Protein AF-A0A934HL93-F1 (afdb_monomer)

Nearest PDB structures (foldseek):
  2ey1-assembly1_A  TM=9.188E-01  e=7.471E-12  Staphylococcus aureus
  2f0i-assembly1_A  TM=9.137E-01  e=6.604E-12  Staphylococcus aureus
  2eyl-assembly1_A  TM=9.023E-01  e=7.471E-12  Staphylococcus aureus
  1nuc-assembly1_A  TM=9.131E-01  e=2.267E-11  Staphylococcus aureus
  5kyl-assembly1_A  TM=8.852E-01  e=5.837E-12  Staphylococcus aureus

Secondary structure (DSSP, 8-state):
----------STTSHHHHHHHHTT------GGGSSSSTTEEEEEEEEE-SSSEEEETTS-EEEETTEEPPPTTSTTHHHHHHHHHHHHTTSEEEEEE-SS--B-TTSPEEEEEEETTEEHHHHHHHTTS-EE---TTTTGGGHHHHHHHHHHHHHTT-GGGGS--

pLDDT: mean 86.15, std 19.71, range [39.78, 98.81]

Solvent-accessible surface area (backbone atoms only — not comparable to full-atom values): 9378 Å² total; per-residue (Å²): 142,81,88,83,85,90,84,88,86,84,72,76,74,62,62,63,56,55,61,59,56,61,68,70,66,71,73,78,75,72,81,72,77,63,67,80,45,93,39,41,46,76,44,42,28,67,44,65,79,40,42,46,34,37,26,31,72,85,71,48,41,37,37,44,56,39,43,46,40,49,50,96,90,42,79,53,20,68,58,20,22,50,51,38,38,76,62,39,60,80,34,66,26,45,36,41,41,29,80,89,48,45,54,49,100,84,70,30,33,27,22,46,46,28,33,92,88,39,52,49,64,58,50,35,22,50,54,13,34,28,46,76,41,80,58,82,80,40,37,62,94,46,46,68,61,49,52,49,33,37,48,56,12,47,79,66,36,31,54,63,48,52,61,84,127

Foldseek 3Di:
DDDDDDDDDDDPVVVVVVVVVVVVPPPPPDPPPQVPDPQKDKFAFAAQPWLAWTATPVRAIAGEPFKDFDDPPDFLGVVSRVLSCVQHHRFIKIWRFDPVDQADPVRHGYTWIGGPNRGSLLVCLLQLRIATDHDPPTNPVCNVVSVVSNVNCLVVCGGPNVDDD

Sequence (165 aa):
MVAAKAHTCRVFFSLLVFFLLISLQRHSVGEDSLSASGNVRKGFVRWVVDGDTIVLGNNEHVRYVGMDTPERGEPFYKEARRRNIELVKGKTITLVVCAEQPKDKYGRTLGWVWADAVPVNEVLLKEGLAKTLMIPPCGLKKKKDYARLESEAKSRRIGIWSLRR

Radius of gyration: 26.26 Å; Cα contacts (8 Å, |Δi|>4): 269; chains: 1; bounding box: 34×79×86 Å

Structure (mmCIF, N/CA/C/O backbone):
data_AF-A0A934HL93-F1
#
_entry.id   AF-A0A934HL93-F1
#
loop_
_atom_site.group_PDB
_atom_site.id
_atom_site.type_symbol
_atom_site.label_atom_id
_atom_site.label_alt_id
_atom_site.label_comp_id
_atom_site.label_asym_id
_atom_site.label_entity_id
_atom_site.label_seq_id
_atom_site.pdbx_PDB_ins_code
_atom_site.Cartn_x
_atom_site.Cartn_y
_atom_site.Cartn_z
_atom_site.occupancy
_atom_site.B_iso_or_equiv
_atom_site.auth_seq_id
_atom_site.auth_comp_id
_atom_site.auth_asym_id
_atom_site.auth_atom_id
_atom_site.pdbx_PDB_model_num
ATOM 1 N N . MET A 1 1 ? -9.449 -60.545 69.799 1.00 43.09 1 MET A N 1
ATOM 2 C CA . MET A 1 1 ? -9.871 -60.550 68.380 1.00 43.09 1 MET A CA 1
ATOM 3 C C . MET A 1 1 ? -10.514 -59.207 68.081 1.00 43.09 1 MET A C 1
ATOM 5 O O . MET A 1 1 ? -11.655 -58.997 68.462 1.00 43.09 1 MET A O 1
ATOM 9 N N . VAL A 1 2 ? -9.760 -58.268 67.505 1.00 39.78 2 VAL A N 1
ATOM 10 C CA . VAL A 1 2 ? -10.262 -56.937 67.127 1.00 39.78 2 VAL A CA 1
ATOM 11 C C . VAL A 1 2 ? -10.111 -56.795 65.618 1.00 39.78 2 VAL A C 1
ATOM 13 O O . VAL A 1 2 ? -9.045 -57.058 65.068 1.00 39.78 2 VAL A O 1
ATOM 16 N N . ALA A 1 3 ? -11.217 -56.445 64.971 1.00 45.72 3 ALA A N 1
ATOM 17 C CA . ALA A 1 3 ? -11.342 -56.223 63.542 1.00 45.72 3 ALA A CA 1
ATOM 18 C C . ALA A 1 3 ? -10.632 -54.932 63.101 1.00 45.72 3 ALA A C 1
ATOM 20 O O . ALA A 1 3 ? -10.738 -53.909 63.775 1.00 45.72 3 ALA A O 1
ATOM 21 N N . ALA A 1 4 ? -10.003 -54.956 61.925 1.00 44.97 4 ALA A N 1
ATOM 22 C CA . ALA A 1 4 ? -9.580 -53.759 61.207 1.00 44.97 4 ALA A CA 1
ATOM 23 C C . ALA A 1 4 ? -10.385 -53.641 59.903 1.00 44.97 4 ALA A C 1
ATOM 25 O O . ALA A 1 4 ? -10.270 -54.468 59.001 1.00 44.97 4 ALA A O 1
ATOM 26 N N . LYS A 1 5 ? -11.231 -52.608 59.836 1.00 49.56 5 LYS A N 1
ATOM 27 C CA . LYS A 1 5 ? -11.871 -52.104 58.614 1.00 49.56 5 LYS A CA 1
ATOM 28 C C . LYS A 1 5 ? -10.850 -51.261 57.847 1.00 49.56 5 LYS A C 1
ATOM 30 O O . LYS A 1 5 ? -10.267 -50.352 58.432 1.00 49.56 5 LYS A O 1
ATOM 35 N N . ALA A 1 6 ? -10.682 -51.507 56.550 1.00 49.81 6 ALA A N 1
ATOM 36 C CA . ALA A 1 6 ? -9.925 -50.629 55.663 1.00 49.81 6 ALA A CA 1
ATOM 37 C C . ALA A 1 6 ? -10.875 -49.627 54.981 1.00 49.81 6 ALA A C 1
ATOM 39 O O . ALA A 1 6 ? -11.714 -49.999 54.163 1.00 49.81 6 ALA A O 1
ATOM 40 N N . HIS A 1 7 ? -10.734 -48.349 55.332 1.00 53.59 7 HIS A N 1
ATOM 41 C CA . HIS A 1 7 ? -11.269 -47.208 54.597 1.00 53.59 7 HIS A CA 1
ATOM 42 C C . HIS A 1 7 ? -10.089 -46.444 54.007 1.00 53.59 7 HIS A C 1
ATOM 44 O O . HIS A 1 7 ? -9.321 -45.901 54.788 1.00 53.59 7 HIS A O 1
ATOM 50 N N . THR A 1 8 ? -9.989 -46.336 52.679 1.00 53.66 8 THR A N 1
ATOM 51 C CA . THR A 1 8 ? -9.282 -45.228 52.000 1.00 53.66 8 THR A CA 1
ATOM 52 C C . THR A 1 8 ? -9.512 -45.296 50.489 1.00 53.66 8 THR A C 1
ATOM 54 O O . THR A 1 8 ? -8.684 -45.763 49.719 1.00 53.66 8 THR A O 1
ATOM 57 N N . CYS A 1 9 ? -10.658 -44.795 50.030 1.00 53.38 9 CYS A N 1
ATOM 58 C CA . CYS A 1 9 ? -10.862 -44.459 48.621 1.00 53.38 9 CYS A CA 1
ATOM 59 C C . CYS A 1 9 ? -11.727 -43.201 48.555 1.00 53.38 9 CYS A C 1
ATOM 61 O O . CYS A 1 9 ? -12.952 -43.277 48.516 1.00 53.38 9 CYS A O 1
ATOM 63 N N . ARG A 1 10 ? -11.105 -42.022 48.696 1.00 53.38 10 ARG A N 1
ATOM 64 C CA . ARG A 1 10 ? -11.843 -40.748 48.611 1.00 53.38 10 ARG A CA 1
ATOM 65 C C . ARG A 1 10 ? -11.025 -39.508 48.245 1.00 53.38 10 ARG A C 1
ATOM 67 O O . ARG A 1 10 ? -11.566 -38.413 48.300 1.00 53.38 10 ARG A O 1
ATOM 74 N N . VAL A 1 11 ? -9.757 -39.652 47.847 1.00 50.25 11 VAL A N 1
ATOM 75 C CA . VAL A 1 11 ? -8.876 -38.486 47.612 1.00 50.25 11 VAL A CA 1
ATOM 76 C C . VAL A 1 11 ? -8.558 -38.245 46.126 1.00 50.25 11 VAL A C 1
ATOM 78 O O . VAL A 1 11 ? -8.209 -37.133 45.751 1.00 50.25 11 VAL A O 1
ATOM 81 N N . PHE A 1 12 ? -8.775 -39.218 45.233 1.00 46.16 12 PHE A N 1
ATOM 82 C CA . PHE A 1 12 ? -8.411 -39.068 43.812 1.00 46.16 12 PHE A CA 1
ATOM 83 C C . PHE A 1 12 ? -9.424 -38.301 42.944 1.00 46.16 12 PHE A C 1
ATOM 85 O O . PHE A 1 12 ? -9.058 -37.787 41.892 1.00 46.16 12 PHE A O 1
ATOM 92 N N . PHE A 1 13 ? -10.680 -38.161 43.377 1.00 46.84 13 PHE A N 1
ATOM 93 C CA . PHE A 1 13 ? -11.732 -37.541 42.554 1.00 46.84 13 PHE A CA 1
ATOM 94 C C . PHE A 1 13 ? -11.745 -35.999 42.611 1.00 46.84 13 PHE A C 1
ATOM 96 O O . PHE A 1 13 ? -12.406 -35.350 41.808 1.00 46.84 13 PHE A O 1
ATOM 103 N N . SER A 1 14 ? -10.992 -35.398 43.538 1.00 50.94 14 SER A N 1
ATOM 104 C CA . SER A 1 14 ? -10.972 -33.941 43.751 1.00 50.94 14 SER A CA 1
ATOM 105 C C . SER A 1 14 ? -10.039 -33.196 42.779 1.00 50.94 14 SER A C 1
ATOM 107 O O . SER A 1 14 ? -10.320 -32.069 42.377 1.00 50.94 14 SER A O 1
ATOM 109 N N . LEU A 1 15 ? -8.957 -33.834 42.315 1.00 52.38 15 LEU A N 1
ATOM 110 C CA . LEU A 1 15 ? -7.962 -33.182 41.446 1.00 52.38 15 LEU A CA 1
ATOM 111 C C . LEU A 1 15 ? -8.412 -33.046 39.979 1.00 52.38 15 LEU A C 1
ATOM 113 O O . LEU A 1 15 ? -7.953 -32.144 39.281 1.00 52.38 15 LEU A O 1
ATOM 117 N N . LEU A 1 16 ? -9.342 -33.886 39.5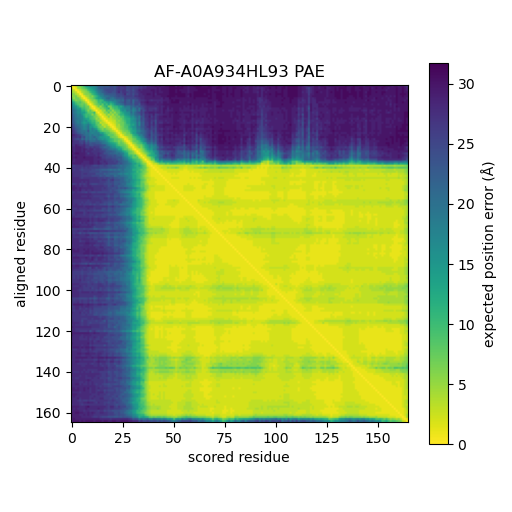13 1.00 54.84 16 LEU A N 1
ATOM 118 C CA . LEU A 1 16 ? -9.806 -33.878 38.118 1.00 54.84 16 LEU A CA 1
ATOM 119 C C . LEU A 1 16 ? -10.845 -32.772 37.836 1.00 54.84 16 LEU A C 1
ATOM 121 O O . LEU A 1 16 ? -10.944 -32.284 36.714 1.00 54.84 16 LEU A O 1
ATOM 125 N N . VAL A 1 17 ? -11.563 -32.310 38.866 1.00 54.53 17 VAL A N 1
ATOM 126 C CA . VAL A 1 17 ? -12.508 -31.177 38.772 1.00 54.53 17 VAL A CA 1
ATOM 127 C C . VAL A 1 17 ? -11.772 -29.831 38.792 1.00 54.53 17 VAL A C 1
ATOM 129 O O . VAL A 1 17 ? -12.206 -28.875 38.151 1.00 54.53 17 VAL A O 1
ATOM 132 N N . PHE A 1 18 ? -10.611 -29.762 39.449 1.00 52.72 18 PHE A N 1
ATOM 133 C CA . PHE A 1 18 ? -9.798 -28.545 39.495 1.00 52.72 18 PHE A CA 1
ATOM 134 C C . PHE A 1 18 ? -9.198 -28.198 38.121 1.00 52.72 18 PHE A C 1
ATOM 136 O O . PHE A 1 18 ? -9.174 -27.035 37.729 1.00 52.72 18 PHE A O 1
ATOM 143 N N . PHE A 1 19 ? -8.811 -29.207 37.332 1.00 54.53 19 PHE A N 1
ATOM 144 C CA . PHE A 1 19 ? -8.312 -29.009 35.964 1.00 54.53 19 PHE A CA 1
ATOM 145 C C . PHE A 1 19 ? -9.407 -28.554 34.979 1.00 54.53 19 PHE A C 1
ATOM 147 O O . PHE A 1 19 ? -9.132 -27.802 34.041 1.00 54.53 19 PHE A O 1
ATOM 154 N N . LEU A 1 20 ? -10.665 -28.949 35.215 1.00 54.41 20 LEU A N 1
ATOM 155 C CA . LEU A 1 20 ? -11.802 -28.540 34.384 1.00 54.41 20 LEU A CA 1
ATOM 156 C C . LEU A 1 20 ? -12.232 -27.084 34.650 1.00 54.41 20 LEU A C 1
ATOM 158 O O . LEU A 1 20 ? -12.657 -26.394 33.726 1.00 54.41 20 LEU A O 1
ATOM 162 N N . LEU A 1 21 ? -12.063 -26.585 35.881 1.00 54.59 21 LEU A N 1
ATOM 163 C CA . LEU A 1 21 ? -12.339 -25.184 36.235 1.00 54.59 21 LEU A CA 1
ATOM 164 C C . LEU A 1 21 ? -11.274 -24.207 35.711 1.00 54.59 21 LEU A C 1
ATOM 166 O O . LEU A 1 21 ? -11.607 -23.076 35.361 1.00 54.59 21 LEU A O 1
ATOM 170 N N . ILE A 1 22 ? -10.020 -24.646 35.559 1.00 55.31 22 ILE A N 1
ATOM 171 C CA . ILE A 1 22 ? -8.954 -23.830 34.942 1.00 55.31 22 ILE A CA 1
ATOM 172 C C . ILE A 1 22 ? -9.234 -23.581 33.444 1.00 55.31 22 ILE A C 1
ATOM 174 O O . ILE A 1 22 ? -8.787 -22.585 32.882 1.00 55.31 22 ILE A O 1
ATOM 178 N N . SER A 1 23 ? -10.058 -24.417 32.803 1.00 55.19 23 SER A N 1
ATOM 179 C CA . SER A 1 23 ? -10.449 -24.253 31.393 1.00 55.19 23 SER A CA 1
ATOM 180 C C . SER A 1 23 ? -11.525 -23.175 31.161 1.00 55.19 23 SER A C 1
ATOM 182 O O . SER A 1 23 ? -11.793 -22.822 30.013 1.00 55.19 23 SER A O 1
ATOM 184 N N . LEU A 1 24 ? -12.132 -22.626 32.224 1.00 55.28 24 LEU A N 1
ATOM 185 C CA . LEU A 1 24 ? -13.137 -21.552 32.137 1.00 55.28 24 LEU A CA 1
ATOM 186 C C . LEU A 1 24 ? -12.556 -20.141 32.272 1.00 55.28 24 LEU A C 1
ATOM 188 O O . LEU A 1 24 ? -13.242 -19.171 31.962 1.00 55.28 24 LEU A O 1
ATOM 192 N N . GLN A 1 25 ? -11.281 -19.996 32.632 1.00 53.25 25 GLN A N 1
ATOM 193 C CA . GLN A 1 25 ? -10.576 -18.722 32.499 1.00 53.25 25 GLN A CA 1
ATOM 194 C C . GLN A 1 25 ? -9.900 -18.654 31.132 1.00 53.25 25 GLN A C 1
ATOM 196 O O . GLN A 1 25 ? -8.678 -18.577 31.004 1.00 53.25 25 GLN A O 1
ATOM 201 N N . ARG A 1 26 ? -10.723 -18.656 30.077 1.00 50.69 26 ARG A N 1
ATOM 202 C CA . ARG A 1 26 ? -10.303 -18.152 28.772 1.00 50.69 26 ARG A CA 1
ATOM 203 C C . ARG A 1 26 ? -10.076 -16.656 28.958 1.00 50.69 26 ARG A C 1
ATOM 205 O O . ARG A 1 26 ? -11.006 -15.861 28.906 1.00 50.69 26 ARG A O 1
ATOM 212 N N . HIS A 1 27 ? -8.834 -16.328 29.295 1.00 49.75 27 HIS A N 1
ATOM 213 C CA . HIS A 1 27 ? -8.323 -14.979 29.432 1.00 49.75 27 HIS A CA 1
ATOM 214 C C . HIS A 1 27 ? -8.802 -14.181 28.217 1.00 49.75 27 HIS A C 1
ATOM 216 O O . HIS A 1 27 ? -8.402 -14.454 27.083 1.00 49.75 27 HIS A O 1
ATOM 222 N N . SER A 1 28 ? -9.715 -13.244 28.456 1.00 51.00 28 SER A N 1
ATOM 223 C CA . SER A 1 28 ? -10.036 -12.166 27.538 1.00 51.00 28 SER A CA 1
ATOM 224 C C . SER A 1 28 ? -8.759 -11.351 27.388 1.00 51.00 28 SER A C 1
ATOM 226 O O . SER A 1 28 ? -8.503 -10.427 28.160 1.00 51.00 28 SER A O 1
ATOM 228 N N . VAL A 1 29 ? -7.892 -11.771 26.465 1.00 52.75 29 VAL A N 1
ATOM 229 C CA . VAL A 1 29 ? -6.751 -10.973 26.031 1.00 52.75 29 VAL A CA 1
ATOM 230 C C . VAL A 1 29 ? -7.354 -9.674 25.522 1.00 52.75 29 VAL A C 1
ATOM 232 O O . VAL A 1 29 ? -8.068 -9.670 24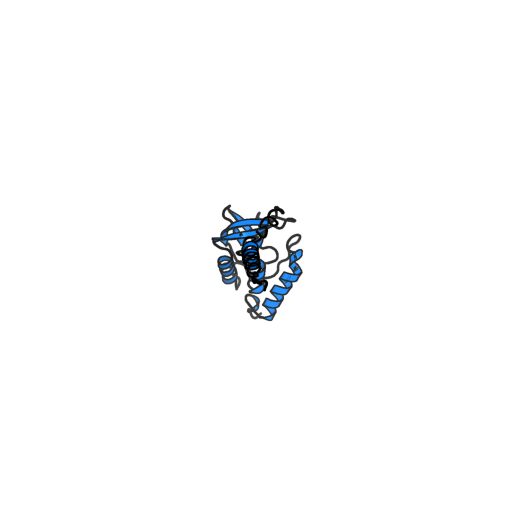.523 1.00 52.75 29 VAL A O 1
ATOM 235 N N . GLY A 1 30 ? -7.159 -8.617 26.308 1.00 46.06 30 GLY A N 1
ATOM 236 C CA . GLY A 1 30 ? -7.811 -7.335 26.124 1.00 46.06 30 GLY A CA 1
ATOM 237 C C . GLY A 1 30 ? -7.592 -6.796 24.718 1.00 46.06 30 GLY A C 1
ATOM 238 O O . GLY A 1 30 ? -6.464 -6.510 24.319 1.00 46.06 30 GLY A O 1
ATOM 239 N N . GLU A 1 31 ? -8.696 -6.602 24.003 1.00 50.47 31 GLU A N 1
ATOM 240 C CA . GLU A 1 31 ? -8.756 -5.816 22.768 1.00 50.47 31 GLU A CA 1
ATOM 241 C C . GLU A 1 31 ? -8.626 -4.297 23.035 1.00 50.47 31 GLU A C 1
ATOM 243 O O . GLU A 1 31 ? -8.607 -3.500 22.100 1.00 50.47 31 GLU A O 1
ATOM 248 N N . ASP A 1 32 ? -8.471 -3.880 24.297 1.00 50.06 32 ASP A N 1
ATOM 249 C CA . ASP A 1 32 ? -8.617 -2.481 24.720 1.00 50.06 32 ASP A CA 1
ATOM 250 C C . ASP A 1 32 ? -7.337 -1.629 24.702 1.00 50.06 32 ASP A C 1
ATOM 252 O O . ASP A 1 32 ? -7.394 -0.429 24.965 1.00 50.06 32 ASP A O 1
ATOM 256 N N . SER A 1 33 ? -6.170 -2.170 24.340 1.00 47.78 33 SER A N 1
ATOM 257 C CA . SER A 1 33 ? -4.928 -1.370 24.314 1.00 47.78 33 SER A CA 1
ATOM 258 C C . SER A 1 33 ? -4.614 -0.702 22.966 1.00 47.78 33 SER A C 1
ATOM 260 O O . SER A 1 33 ? -3.738 0.160 22.902 1.00 47.78 33 SER A O 1
ATOM 262 N N . LEU A 1 34 ? -5.348 -1.015 21.890 1.00 50.72 34 LEU A N 1
ATOM 263 C CA . LEU A 1 34 ? -5.142 -0.402 20.564 1.00 50.72 34 LEU A CA 1
ATOM 264 C C . LEU A 1 34 ? -5.958 0.882 20.337 1.00 50.72 34 LEU A C 1
ATOM 266 O O . LEU A 1 34 ? -5.673 1.620 19.396 1.00 50.72 34 LEU A O 1
ATOM 270 N N . SER A 1 35 ? -6.941 1.173 21.194 1.00 44.31 35 SER A N 1
ATOM 271 C CA . SER A 1 35 ? -7.844 2.324 21.034 1.00 44.31 35 SER A CA 1
ATOM 272 C C . SER A 1 35 ? -7.361 3.610 21.727 1.00 44.31 35 SER A C 1
ATOM 274 O O . SER A 1 35 ? -7.984 4.657 21.562 1.00 44.31 35 SER A O 1
ATOM 276 N N . ALA A 1 36 ? -6.265 3.570 22.493 1.00 44.03 36 ALA A N 1
ATOM 277 C CA . ALA A 1 36 ? -5.829 4.702 23.323 1.00 44.03 36 ALA A CA 1
ATOM 278 C C . ALA A 1 36 ? -4.933 5.732 22.599 1.00 44.03 36 ALA A C 1
ATOM 280 O O . ALA A 1 36 ? -4.587 6.764 23.170 1.00 44.03 36 ALA A O 1
ATOM 281 N N . SER A 1 37 ? -4.568 5.499 21.335 1.00 56.84 37 SER A N 1
ATOM 282 C CA . SER A 1 37 ? -3.893 6.492 20.496 1.00 56.84 37 SER A CA 1
ATOM 283 C C . SER A 1 37 ? -4.837 6.859 19.359 1.00 56.84 37 SER A C 1
ATOM 285 O O . SER A 1 37 ? -5.073 6.027 18.489 1.00 56.84 37 SER A O 1
ATOM 287 N N . GLY A 1 38 ? -5.364 8.090 19.325 1.00 65.31 38 GLY A N 1
ATOM 288 C CA . GLY A 1 38 ? -6.300 8.573 18.287 1.00 65.31 38 GLY A CA 1
ATOM 289 C C . GLY A 1 38 ? -5.787 8.489 16.836 1.00 65.31 38 GLY A C 1
ATOM 290 O O . GLY A 1 38 ? -6.489 8.856 15.897 1.00 65.31 38 GLY A O 1
ATOM 291 N N . ASN A 1 39 ? -4.570 7.981 16.653 1.00 88.75 39 ASN A N 1
ATOM 292 C CA . ASN A 1 39 ? -3.951 7.659 15.381 1.00 88.75 39 ASN A CA 1
ATOM 293 C C . ASN A 1 39 ? -4.363 6.282 14.845 1.00 88.75 39 ASN A C 1
ATOM 295 O O . ASN A 1 39 ? -4.151 6.023 13.668 1.00 88.75 39 ASN A O 1
ATOM 299 N N . VAL A 1 40 ? -4.936 5.387 15.654 1.00 95.56 40 VAL A N 1
ATOM 300 C CA . VAL A 1 40 ? -5.397 4.068 15.198 1.00 95.56 40 VAL A CA 1
ATOM 301 C C . VAL A 1 40 ? -6.916 4.062 15.126 1.00 95.56 40 VAL A C 1
ATOM 303 O O . VAL A 1 40 ? -7.592 4.326 16.116 1.00 95.56 40 VAL A O 1
ATOM 306 N N . ARG A 1 41 ? -7.475 3.750 13.955 1.00 95.62 41 ARG A N 1
ATOM 307 C CA . ARG A 1 41 ? -8.928 3.629 13.787 1.00 95.62 41 ARG A CA 1
ATOM 308 C C . ARG A 1 41 ? -9.314 2.564 12.777 1.00 95.62 41 ARG A C 1
ATOM 310 O O . ARG A 1 41 ? -8.536 2.227 11.891 1.00 95.62 41 ARG A O 1
ATOM 317 N N . LYS A 1 42 ? -10.541 2.058 12.887 1.00 97.25 42 LYS A N 1
ATOM 318 C CA . LYS A 1 42 ? -11.123 1.138 11.904 1.00 97.25 42 LYS A CA 1
ATOM 319 C C . LYS A 1 42 ? -11.829 1.906 10.783 1.00 97.25 42 LYS A C 1
ATOM 321 O O . LYS A 1 42 ? -12.378 2.980 11.020 1.00 97.25 42 LYS A O 1
ATOM 326 N N . GLY A 1 43 ? -11.838 1.351 9.573 1.00 97.44 43 GLY A N 1
ATOM 327 C CA . GLY A 1 43 ? -12.535 1.937 8.427 1.00 97.44 43 GLY A CA 1
ATOM 328 C C . GLY A 1 43 ? -12.955 0.891 7.400 1.00 97.44 43 GLY A C 1
ATOM 329 O O . GLY A 1 43 ? -12.164 0.031 7.030 1.00 97.44 43 GLY A O 1
ATOM 330 N N . PHE A 1 44 ? -14.199 0.959 6.924 1.00 98.50 44 PHE A N 1
ATOM 331 C CA . PHE A 1 44 ? -14.682 0.086 5.851 1.00 98.50 44 PHE A CA 1
ATOM 332 C C . PHE A 1 44 ? -14.180 0.574 4.492 1.00 98.50 44 PHE A C 1
ATOM 334 O O . PHE A 1 44 ? -14.378 1.744 4.156 1.00 98.50 44 PHE A O 1
ATOM 341 N N . VAL A 1 45 ? -13.577 -0.302 3.687 1.00 98.69 45 VAL A N 1
ATOM 342 C CA . VAL A 1 45 ? -13.051 0.079 2.371 1.00 98.69 45 VAL A CA 1
ATOM 343 C C . VAL A 1 45 ? -14.120 -0.042 1.292 1.00 98.69 45 VAL A C 1
ATOM 345 O O . VAL A 1 45 ? -14.423 -1.126 0.781 1.00 98.69 45 VAL A O 1
ATOM 348 N N . ARG A 1 46 ? -14.645 1.118 0.888 1.00 98.50 46 ARG A N 1
ATOM 349 C CA . ARG A 1 46 ? -15.659 1.247 -0.160 1.00 98.50 46 ARG A CA 1
ATOM 350 C C . ARG A 1 46 ? -15.065 1.134 -1.552 1.00 98.50 46 ARG A C 1
ATOM 352 O O . ARG A 1 46 ? -15.718 0.579 -2.431 1.00 98.50 46 ARG A O 1
ATOM 359 N N . TRP A 1 47 ? -13.867 1.655 -1.799 1.00 98.62 47 TRP A N 1
ATOM 360 C CA . TRP A 1 47 ? -13.258 1.669 -3.132 1.00 98.62 47 TRP A CA 1
ATOM 361 C C . TRP A 1 47 ? -11.732 1.614 -3.070 1.00 98.62 47 TRP A C 1
ATOM 363 O O . TRP A 1 47 ? -11.130 2.048 -2.0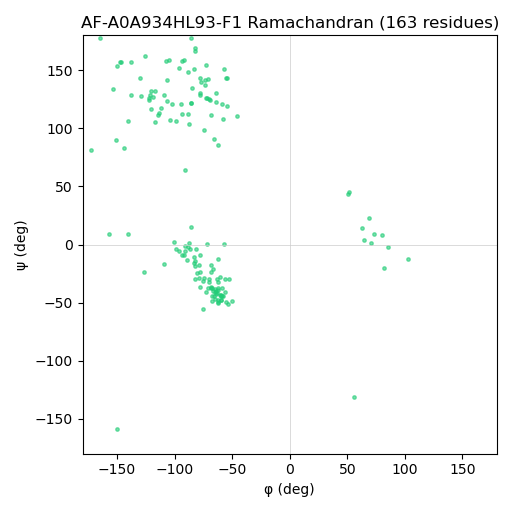96 1.00 98.62 47 TRP A O 1
ATOM 373 N N . VAL A 1 48 ? -11.117 1.090 -4.130 1.00 98.69 48 VAL A N 1
ATOM 374 C CA . VAL A 1 48 ? -9.661 1.057 -4.311 1.00 98.69 48 VAL A CA 1
ATOM 375 C C . VAL A 1 48 ? -9.339 1.820 -5.589 1.00 98.69 48 VAL A C 1
ATOM 377 O O . VAL A 1 48 ? -9.797 1.443 -6.676 1.00 98.69 48 VAL A O 1
ATOM 380 N N . VAL A 1 49 ? -8.610 2.925 -5.443 1.00 98.25 49 VAL A N 1
ATOM 381 C CA . VAL A 1 49 ? -8.266 3.825 -6.550 1.00 98.25 49 VAL A CA 1
ATOM 382 C C . VAL A 1 49 ? -7.172 3.175 -7.392 1.00 98.25 49 VAL A C 1
ATOM 384 O O . VAL A 1 49 ? -7.394 2.904 -8.573 1.00 98.25 49 VAL A O 1
ATOM 387 N N . ASP A 1 50 ? -6.063 2.812 -6.756 1.00 98.31 50 ASP A N 1
ATOM 388 C CA . ASP A 1 50 ? -4.860 2.224 -7.351 1.00 98.31 50 ASP A CA 1
ATOM 389 C C . ASP A 1 50 ? -4.150 1.300 -6.331 1.00 98.31 50 ASP A C 1
ATOM 391 O O . ASP A 1 50 ? -4.779 0.770 -5.406 1.00 98.31 50 ASP A O 1
ATOM 395 N N . GLY A 1 51 ? -2.859 1.027 -6.532 1.00 98.25 51 GLY A N 1
ATOM 396 C CA . GLY A 1 51 ? -2.089 0.121 -5.685 1.00 98.25 51 GLY A CA 1
ATOM 397 C C . GLY A 1 51 ? -1.830 0.637 -4.266 1.00 98.25 51 GLY A C 1
ATOM 398 O O . GLY A 1 51 ? -1.545 -0.173 -3.388 1.00 98.25 51 GLY A O 1
ATOM 399 N N . ASP A 1 52 ? -1.970 1.937 -4.006 1.00 98.44 52 ASP A N 1
ATOM 400 C CA . ASP A 1 52 ? -1.595 2.543 -2.724 1.00 98.44 52 ASP A CA 1
ATOM 401 C C . ASP A 1 52 ? -2.561 3.623 -2.210 1.00 98.44 52 ASP A C 1
ATOM 403 O O . ASP A 1 52 ? -2.281 4.288 -1.203 1.00 98.44 52 ASP A O 1
ATOM 407 N N . THR A 1 53 ? -3.709 3.768 -2.874 1.00 98.69 53 THR A N 1
ATOM 408 C CA . THR A 1 53 ? -4.776 4.694 -2.509 1.00 98.69 53 THR A CA 1
ATOM 409 C C . THR A 1 53 ? -6.134 3.988 -2.437 1.00 98.69 53 THR A C 1
ATOM 411 O O . THR A 1 53 ? -6.593 3.335 -3.381 1.00 98.69 53 THR A O 1
ATOM 414 N N . ILE A 1 54 ? -6.831 4.168 -1.313 1.00 98.81 54 ILE A N 1
ATOM 415 C CA . ILE A 1 54 ? -8.179 3.627 -1.065 1.00 98.81 54 ILE A CA 1
ATOM 416 C C . ILE A 1 54 ? -9.157 4.727 -0.657 1.00 98.81 54 ILE A C 1
ATOM 418 O O . ILE A 1 54 ? -8.753 5.809 -0.233 1.00 98.81 54 ILE A O 1
ATOM 422 N N . VAL A 1 55 ? -10.452 4.428 -0.758 1.00 98.75 55 VAL A N 1
ATOM 423 C CA . VAL A 1 55 ? -11.538 5.281 -0.270 1.00 98.75 55 VAL A CA 1
ATOM 424 C C . VAL A 1 55 ? -12.382 4.504 0.728 1.00 98.75 55 VAL A C 1
ATOM 426 O O . VAL A 1 55 ? -12.879 3.410 0.432 1.00 98.75 55 VAL A O 1
ATOM 429 N N . LEU A 1 56 ? -12.557 5.084 1.907 1.00 98.62 56 LEU A N 1
ATOM 430 C CA . LEU A 1 56 ? -13.360 4.517 2.977 1.00 98.62 56 LEU A CA 1
ATOM 431 C C . LEU A 1 56 ? -14.861 4.810 2.779 1.00 98.62 56 LEU A C 1
ATOM 433 O O . LEU A 1 56 ? -15.265 5.600 1.921 1.00 98.62 56 LEU A O 1
ATOM 437 N N . GLY A 1 57 ? -15.711 4.154 3.573 1.00 98.12 57 GLY A N 1
ATOM 438 C CA . GLY A 1 57 ? -17.172 4.309 3.533 1.00 98.12 57 GLY A CA 1
ATOM 439 C C . GLY A 1 57 ? -17.661 5.748 3.727 1.00 98.12 57 GLY A C 1
ATOM 440 O O . GLY A 1 57 ? -18.661 6.135 3.136 1.00 98.12 57 GLY A O 1
ATOM 441 N N . ASN A 1 58 ? -16.911 6.562 4.471 1.00 96.88 58 ASN A N 1
ATOM 442 C CA . ASN A 1 58 ? -17.167 7.986 4.719 1.00 96.88 58 ASN A CA 1
ATOM 443 C C . ASN A 1 58 ? -16.590 8.923 3.632 1.00 96.88 58 ASN A C 1
ATOM 445 O O . ASN A 1 58 ? -16.458 10.118 3.873 1.00 96.88 58 ASN A O 1
ATOM 449 N N . ASN A 1 59 ? -16.208 8.397 2.461 1.00 97.88 59 ASN A N 1
ATOM 450 C CA . ASN A 1 59 ? -15.522 9.124 1.381 1.00 97.88 59 ASN A CA 1
ATOM 451 C C . ASN A 1 59 ? -14.134 9.676 1.736 1.00 97.88 59 ASN A C 1
ATOM 453 O O . ASN A 1 59 ? -13.569 10.466 0.983 1.00 97.88 59 ASN A O 1
ATOM 457 N N . GLU A 1 60 ? -13.536 9.232 2.837 1.00 98.06 60 GLU A N 1
ATOM 458 C CA . GLU A 1 60 ? -12.158 9.568 3.158 1.00 98.06 60 GLU A CA 1
ATOM 459 C C . GLU A 1 60 ? -11.192 8.829 2.228 1.00 98.06 60 GLU A C 1
ATOM 461 O O . GLU A 1 60 ? -11.216 7.601 2.137 1.00 98.06 60 GLU A O 1
ATOM 466 N N . HIS A 1 61 ? -10.309 9.575 1.566 1.00 98.62 61 HIS A N 1
ATOM 467 C CA . HIS A 1 61 ? -9.199 9.007 0.808 1.00 98.62 61 HIS A CA 1
ATOM 468 C C . HIS A 1 61 ? -8.014 8.737 1.732 1.00 98.62 61 HIS A C 1
ATOM 470 O O . HIS A 1 61 ? -7.630 9.611 2.511 1.00 98.62 61 HIS A O 1
ATOM 476 N N . VAL A 1 62 ? -7.396 7.568 1.596 1.00 98.56 62 VAL A N 1
ATOM 477 C CA . VAL A 1 62 ? -6.203 7.165 2.348 1.00 98.56 62 VAL A CA 1
ATOM 478 C C . VAL A 1 62 ? -5.082 6.846 1.364 1.00 98.56 62 VAL A C 1
ATOM 480 O O . VAL A 1 62 ? -5.295 6.052 0.450 1.00 98.56 62 VAL A O 1
ATOM 483 N N . ARG A 1 63 ? -3.902 7.443 1.564 1.00 98.50 63 ARG A N 1
ATOM 484 C CA . ARG A 1 63 ? -2.663 7.198 0.813 1.00 98.50 63 ARG A CA 1
ATOM 485 C C . ARG A 1 63 ? -1.663 6.465 1.705 1.00 98.50 63 ARG A C 1
ATOM 487 O O . ARG A 1 63 ? -1.389 6.885 2.834 1.00 98.50 63 ARG A O 1
ATOM 494 N N . TYR A 1 64 ? -1.128 5.362 1.196 1.00 98.38 64 TYR A N 1
ATOM 495 C CA . TYR A 1 64 ? -0.250 4.485 1.962 1.00 98.38 64 TYR A CA 1
ATOM 496 C C . TYR A 1 64 ? 1.129 5.120 2.163 1.00 98.38 64 TYR A C 1
ATOM 498 O O . TYR A 1 64 ? 1.805 5.508 1.216 1.00 98.38 64 TYR A O 1
ATOM 506 N N . VAL A 1 65 ? 1.574 5.206 3.412 1.00 98.00 65 VAL A N 1
ATOM 507 C CA . VAL A 1 65 ? 2.855 5.830 3.762 1.00 98.00 65 VAL A CA 1
ATOM 508 C C . VAL A 1 65 ? 4.036 4.901 3.479 1.00 98.00 65 VAL A C 1
ATOM 510 O O . VAL A 1 65 ? 3.981 3.693 3.729 1.00 98.00 65 VAL A O 1
ATOM 513 N N . GLY A 1 66 ? 5.143 5.498 3.027 1.00 97.12 66 GLY A N 1
ATOM 514 C CA . GLY A 1 66 ? 6.448 4.848 2.891 1.00 97.12 66 GLY A CA 1
ATOM 515 C C . GLY A 1 66 ? 6.649 4.099 1.573 1.00 97.12 66 GLY A C 1
ATOM 516 O O . GLY A 1 66 ? 7.722 3.538 1.351 1.00 97.12 66 GLY A O 1
ATOM 517 N N . MET A 1 67 ? 5.642 4.068 0.703 1.00 98.00 67 MET A N 1
ATOM 518 C CA . MET A 1 67 ? 5.681 3.308 -0.539 1.00 98.00 67 MET A CA 1
ATOM 519 C C . MET A 1 67 ? 4.885 3.976 -1.658 1.00 98.00 67 MET A C 1
ATOM 521 O O . MET A 1 67 ? 3.952 4.747 -1.416 1.00 98.00 67 MET A O 1
ATOM 525 N N . ASP A 1 68 ? 5.256 3.631 -2.880 1.00 98.38 68 ASP A N 1
ATOM 526 C CA . ASP A 1 68 ? 4.656 4.137 -4.106 1.00 98.38 68 ASP A CA 1
ATOM 527 C C . ASP A 1 68 ? 4.494 2.991 -5.098 1.00 98.38 68 ASP A C 1
ATOM 529 O O . ASP A 1 68 ? 5.423 2.204 -5.317 1.00 98.38 68 ASP A O 1
ATOM 533 N N . THR A 1 69 ? 3.292 2.851 -5.636 1.00 98.44 69 THR A N 1
ATOM 534 C CA . THR A 1 69 ? 2.978 1.853 -6.662 1.00 98.44 69 THR A CA 1
ATOM 535 C C . THR A 1 69 ? 3.133 2.460 -8.054 1.00 98.44 69 THR A C 1
ATOM 537 O O . THR A 1 69 ? 3.120 3.680 -8.179 1.00 98.44 69 THR A O 1
ATOM 540 N N . PRO A 1 70 ? 3.334 1.645 -9.108 1.00 98.06 70 PRO A N 1
ATOM 541 C CA . PRO A 1 70 ? 3.400 2.163 -10.468 1.00 98.06 70 PRO A CA 1
ATOM 542 C C . PRO A 1 70 ? 2.150 2.971 -10.798 1.00 98.06 70 PRO A C 1
ATOM 544 O O . PRO A 1 70 ? 1.054 2.584 -10.393 1.00 98.06 70 PRO A O 1
ATOM 547 N N . GLU A 1 71 ? 2.314 4.048 -11.552 1.00 96.50 71 GLU A N 1
ATOM 548 C CA . GLU A 1 71 ? 1.222 4.937 -11.941 1.00 96.50 71 GLU A CA 1
ATOM 549 C C . GLU A 1 71 ? 0.452 4.404 -13.155 1.00 96.50 71 GLU A C 1
ATOM 551 O O . GLU A 1 71 ? 0.871 3.478 -13.858 1.00 96.50 71 GLU A O 1
ATOM 556 N N . ARG A 1 72 ? -0.722 4.978 -13.436 1.00 94.94 72 ARG A N 1
ATOM 557 C CA . ARG A 1 72 ? -1.547 4.527 -14.566 1.00 94.94 72 ARG A CA 1
ATOM 558 C C . ARG A 1 72 ? -0.781 4.641 -15.889 1.00 94.94 72 ARG A C 1
ATOM 560 O O . ARG A 1 72 ? -0.452 5.735 -16.330 1.00 94.94 72 ARG A O 1
ATOM 567 N N . GLY A 1 73 ? -0.624 3.506 -16.568 1.00 95.06 73 GLY A N 1
ATOM 568 C CA . GLY A 1 73 ? 0.119 3.397 -17.829 1.00 95.06 73 GLY A CA 1
ATOM 569 C C . GLY A 1 73 ? 1.513 2.795 -17.655 1.00 95.06 73 GLY A C 1
ATOM 570 O O . GLY A 1 73 ? 2.107 2.362 -18.638 1.00 95.06 73 GLY A O 1
ATOM 571 N N . GLU A 1 74 ? 2.000 2.684 -16.420 1.00 96.69 74 GLU A N 1
ATOM 572 C CA . GLU A 1 74 ? 3.249 2.001 -16.113 1.00 96.69 74 GLU A CA 1
ATOM 573 C C . GLU A 1 74 ? 3.050 0.477 -15.995 1.00 96.69 74 GLU A C 1
ATOM 575 O O . GLU A 1 74 ? 1.971 0.002 -15.605 1.00 96.69 74 GLU A O 1
ATOM 580 N N . PRO A 1 75 ? 4.086 -0.327 -16.304 1.00 97.44 75 PRO A N 1
ATOM 581 C CA . PRO A 1 75 ? 4.072 -1.758 -16.023 1.00 97.44 75 PRO A CA 1
ATOM 582 C C . PRO A 1 75 ? 3.769 -2.045 -14.546 1.00 97.44 75 PRO A C 1
ATOM 584 O O . PRO A 1 75 ? 4.253 -1.341 -13.663 1.00 97.44 75 PRO A O 1
ATOM 587 N N . PHE A 1 76 ? 3.019 -3.115 -14.276 1.00 98.19 76 PHE A N 1
ATOM 588 C CA . PHE A 1 76 ? 2.582 -3.539 -12.936 1.00 98.19 76 PHE A CA 1
ATOM 589 C C . PHE A 1 76 ? 1.517 -2.664 -12.245 1.00 98.19 76 PHE A C 1
ATOM 591 O O . PHE A 1 76 ? 1.079 -3.017 -11.149 1.00 98.19 76 PHE A O 1
ATOM 598 N N . TYR A 1 77 ? 1.020 -1.589 -12.876 1.00 98.38 77 TYR A N 1
ATOM 599 C CA . TYR A 1 77 ? -0.090 -0.784 -12.330 1.00 98.38 77 TYR A CA 1
ATOM 600 C C . TYR A 1 77 ? -1.335 -1.632 -12.019 1.00 98.38 77 TYR A C 1
ATOM 602 O O . TYR A 1 77 ? -1.915 -1.560 -10.931 1.00 98.38 77 TYR A O 1
ATOM 610 N N . LYS A 1 78 ? -1.767 -2.461 -12.981 1.00 98.50 78 LYS A N 1
ATOM 611 C CA . LYS A 1 78 ? -2.997 -3.260 -12.849 1.00 98.50 78 LYS A CA 1
ATOM 612 C C . LYS A 1 78 ? -2.841 -4.338 -11.783 1.00 98.50 78 LYS A C 1
ATOM 614 O O . LYS A 1 78 ? -3.786 -4.615 -11.050 1.00 98.50 78 LYS A O 1
ATOM 619 N N . GLU A 1 79 ? -1.659 -4.926 -11.694 1.00 98.69 79 GLU A N 1
ATOM 620 C CA . GLU A 1 79 ? -1.272 -5.963 -10.752 1.00 98.69 79 GLU A CA 1
ATOM 621 C C . GLU A 1 79 ? -1.242 -5.414 -9.326 1.00 98.69 79 GLU A C 1
ATOM 623 O O . GLU A 1 79 ? -1.879 -5.999 -8.451 1.00 98.69 79 GLU A O 1
ATOM 628 N N . ALA A 1 80 ? -0.603 -4.259 -9.110 1.00 98.75 80 ALA A N 1
ATOM 629 C CA . ALA A 1 80 ? -0.585 -3.579 -7.818 1.00 98.75 80 ALA A CA 1
ATOM 630 C C . ALA A 1 80 ? -2.005 -3.223 -7.358 1.00 98.75 80 ALA A C 1
ATOM 632 O O . ALA A 1 80 ? -2.409 -3.552 -6.240 1.00 98.75 80 ALA A O 1
ATOM 633 N N . ARG A 1 81 ? -2.814 -2.638 -8.253 1.00 98.69 81 ARG A N 1
ATOM 634 C CA . ARG A 1 81 ? -4.214 -2.302 -7.963 1.00 98.69 81 ARG A CA 1
ATOM 635 C C . ARG A 1 81 ? -5.063 -3.536 -7.661 1.00 98.69 81 ARG A C 1
ATOM 637 O O . ARG A 1 81 ? -5.817 -3.533 -6.689 1.00 98.69 81 ARG A O 1
ATOM 644 N N . ARG A 1 82 ? -4.970 -4.588 -8.482 1.00 98.81 82 ARG A N 1
ATOM 645 C CA . ARG A 1 82 ? -5.704 -5.847 -8.274 1.00 98.81 82 ARG A CA 1
ATOM 646 C C . ARG A 1 82 ? -5.333 -6.463 -6.932 1.00 98.81 82 ARG A C 1
ATOM 648 O O . ARG A 1 82 ? -6.222 -6.864 -6.186 1.00 98.81 82 ARG A O 1
ATOM 655 N N . ARG A 1 83 ? -4.043 -6.482 -6.601 1.00 98.81 83 ARG A N 1
ATOM 656 C CA . ARG A 1 83 ? -3.581 -7.029 -5.333 1.00 98.81 83 ARG A CA 1
ATOM 657 C C . ARG A 1 83 ? -4.101 -6.233 -4.142 1.00 98.81 83 ARG A C 1
ATOM 659 O O . ARG A 1 83 ? -4.573 -6.826 -3.178 1.00 98.81 83 ARG A O 1
ATOM 666 N N . ASN A 1 84 ? -4.083 -4.904 -4.224 1.00 98.81 84 ASN A N 1
ATOM 667 C CA . ASN A 1 84 ? -4.660 -4.063 -3.182 1.00 98.81 84 ASN A CA 1
ATOM 668 C C . ASN A 1 84 ? -6.164 -4.358 -3.016 1.00 98.81 84 ASN A C 1
ATOM 670 O O . ASN A 1 84 ? -6.616 -4.574 -1.897 1.00 98.81 84 ASN A O 1
ATOM 674 N N . ILE A 1 85 ? -6.924 -4.497 -4.115 1.00 98.81 85 ILE A N 1
ATOM 675 C CA . ILE A 1 85 ? -8.342 -4.913 -4.082 1.00 98.81 85 ILE A CA 1
ATOM 676 C C . ILE A 1 85 ? -8.531 -6.220 -3.309 1.00 98.81 85 ILE A C 1
ATOM 678 O O . ILE A 1 85 ? -9.353 -6.254 -2.398 1.00 98.81 85 ILE A O 1
ATOM 682 N N . GLU A 1 86 ? -7.773 -7.266 -3.632 1.00 98.75 86 GLU A N 1
ATOM 683 C CA . GLU A 1 86 ? -7.861 -8.563 -2.942 1.00 98.75 86 GLU A CA 1
ATOM 684 C C . GLU A 1 86 ? -7.590 -8.448 -1.438 1.00 98.75 86 GLU A C 1
ATOM 686 O O . GLU A 1 86 ? -8.221 -9.130 -0.627 1.00 98.75 86 GLU A O 1
ATOM 691 N N . LEU A 1 87 ? -6.650 -7.581 -1.060 1.00 98.62 87 LEU A N 1
ATOM 692 C CA . LEU A 1 87 ? -6.257 -7.407 0.330 1.00 98.62 87 LEU A CA 1
ATOM 693 C C . LEU A 1 87 ? -7.324 -6.669 1.143 1.00 98.62 87 LEU A C 1
ATOM 695 O O . LEU A 1 87 ? -7.570 -7.072 2.280 1.00 98.62 87 LEU A O 1
ATOM 699 N N . VAL A 1 88 ? -7.959 -5.628 0.586 1.00 98.75 88 VAL A N 1
ATOM 700 C CA . VAL A 1 88 ? -8.708 -4.647 1.398 1.00 98.75 88 VAL A CA 1
ATOM 701 C C . VAL A 1 88 ? -10.160 -4.404 0.988 1.00 98.75 88 VAL A C 1
ATOM 703 O O . VAL A 1 88 ? -10.945 -3.939 1.814 1.00 98.75 88 VAL A O 1
ATOM 706 N N . LYS A 1 89 ? -10.553 -4.655 -0.267 1.00 98.50 89 LYS A N 1
ATOM 707 C CA . LYS A 1 89 ? -11.874 -4.249 -0.775 1.00 98.50 89 LYS A CA 1
ATOM 708 C C . LYS A 1 89 ? -12.993 -4.979 -0.028 1.00 98.50 89 LYS A C 1
ATOM 710 O O . LYS A 1 89 ? -12.986 -6.200 0.064 1.00 98.50 89 LYS A O 1
ATOM 715 N N . GLY A 1 90 ? -13.989 -4.223 0.443 1.00 98.19 90 GLY A N 1
ATOM 716 C CA . GLY A 1 90 ? -15.140 -4.788 1.152 1.00 98.19 90 GLY A CA 1
ATOM 717 C C . GLY A 1 90 ? -14.828 -5.258 2.575 1.00 98.19 90 GLY A C 1
ATOM 718 O O . GLY A 1 90 ? -15.676 -5.888 3.197 1.00 98.19 90 GLY A O 1
ATOM 719 N N . LYS A 1 91 ? -13.636 -4.946 3.097 1.00 98.38 91 LYS A N 1
ATOM 720 C CA . LYS A 1 91 ? -13.227 -5.272 4.464 1.00 98.38 91 LYS A CA 1
ATOM 721 C C . LYS A 1 91 ? -13.200 -4.032 5.347 1.00 98.38 91 LYS A C 1
ATOM 723 O O . LYS A 1 91 ? -13.050 -2.905 4.867 1.00 98.38 91 LYS A O 1
ATOM 728 N N . THR A 1 92 ? -13.288 -4.258 6.652 1.00 98.44 92 THR A N 1
ATOM 729 C CA . THR A 1 92 ? -12.947 -3.253 7.661 1.00 98.44 92 THR A CA 1
ATOM 730 C C . THR A 1 92 ? -11.462 -3.362 7.967 1.00 98.44 92 THR A C 1
ATOM 732 O O . THR A 1 92 ? -11.016 -4.360 8.527 1.00 98.44 92 THR A O 1
ATOM 735 N N . ILE A 1 93 ? -10.699 -2.340 7.591 1.00 98.44 93 ILE A N 1
ATOM 736 C CA . ILE A 1 93 ? -9.264 -2.267 7.859 1.00 98.44 93 ILE A CA 1
ATOM 737 C C . ILE A 1 93 ? -8.994 -1.555 9.179 1.00 98.44 93 ILE A C 1
ATOM 739 O O . ILE A 1 93 ? -9.817 -0.769 9.652 1.00 98.44 93 ILE A O 1
ATOM 743 N N . THR A 1 94 ? -7.818 -1.801 9.745 1.00 98.50 94 THR A N 1
ATOM 744 C CA . THR A 1 94 ? -7.211 -0.941 10.760 1.00 98.50 94 THR A CA 1
ATOM 745 C C . THR A 1 94 ? -6.272 0.028 10.052 1.00 98.50 94 THR A C 1
ATOM 747 O O . THR A 1 94 ? -5.343 -0.382 9.355 1.00 98.50 94 THR A O 1
ATOM 750 N N . LEU A 1 95 ? -6.530 1.319 10.220 1.00 98.19 95 LEU A N 1
ATOM 751 C CA . LEU A 1 95 ? -5.722 2.419 9.723 1.00 98.19 95 LEU A CA 1
ATOM 752 C C . LEU A 1 95 ? -4.902 2.989 10.876 1.00 98.19 95 LEU A C 1
ATOM 754 O O . LEU A 1 95 ? -5.473 3.477 11.851 1.00 98.19 95 LEU A O 1
ATOM 758 N N . VAL A 1 96 ? -3.579 2.978 10.734 1.00 97.31 96 VAL A N 1
ATOM 759 C CA . VAL A 1 96 ? -2.682 3.751 11.599 1.00 97.31 96 VAL A CA 1
ATOM 760 C C . VAL A 1 96 ? -2.313 5.022 10.847 1.00 97.31 96 VAL A C 1
ATOM 762 O O . VAL A 1 96 ? -1.573 4.986 9.868 1.00 97.31 96 VAL A O 1
ATOM 765 N N . VAL A 1 97 ? -2.881 6.140 11.269 1.00 97.19 97 VAL A N 1
ATOM 766 C CA . VAL A 1 97 ? -2.656 7.477 10.725 1.00 97.19 97 VAL A CA 1
ATOM 767 C C . VAL A 1 97 ? -1.280 7.982 11.155 1.00 97.19 97 VAL A C 1
ATOM 769 O O . VAL A 1 97 ? -0.843 7.761 12.286 1.00 97.19 97 VAL A O 1
ATOM 772 N N . CYS A 1 98 ? -0.586 8.675 10.256 1.00 95.44 98 CYS A N 1
ATOM 773 C CA . CYS A 1 98 ? 0.630 9.397 10.607 1.00 95.44 98 CYS A CA 1
ATOM 774 C C . CYS A 1 98 ? 0.288 10.585 11.518 1.00 95.44 98 CYS A C 1
ATOM 776 O O . CYS A 1 98 ? -0.336 11.543 11.073 1.00 95.44 98 CYS A O 1
ATOM 778 N N . ALA A 1 99 ? 0.691 10.529 12.787 1.00 93.62 99 ALA A N 1
ATOM 779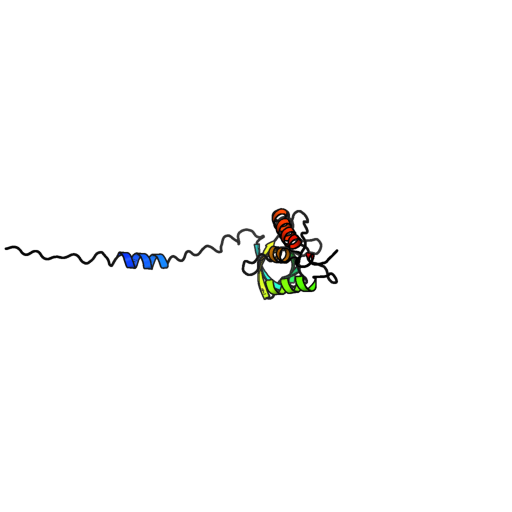 C CA . ALA A 1 99 ? 0.373 11.560 13.775 1.00 93.62 99 ALA A CA 1
ATOM 780 C C . ALA A 1 99 ? 1.065 12.895 13.462 1.00 93.62 99 ALA A C 1
ATOM 782 O O . ALA A 1 99 ? 0.491 13.963 13.650 1.00 93.62 99 ALA A O 1
ATOM 783 N N . GLU A 1 100 ? 2.302 12.818 12.969 1.00 92.75 100 GLU A N 1
ATOM 784 C CA . GLU A 1 100 ? 3.155 13.968 12.682 1.00 92.75 100 GLU A CA 1
ATOM 785 C C . GLU A 1 100 ? 2.653 14.769 11.469 1.00 92.75 100 GLU A C 1
ATOM 787 O O . GLU A 1 100 ? 2.805 15.987 11.416 1.00 92.75 100 GLU A O 1
ATOM 792 N N . GLN A 1 101 ? 2.037 14.088 10.499 1.00 94.75 101 GLN A N 1
ATOM 793 C CA . GLN A 1 101 ? 1.382 14.712 9.354 1.00 94.75 101 GLN A CA 1
ATOM 794 C C . GLN A 1 101 ? 0.217 13.826 8.871 1.00 94.75 101 GLN A C 1
ATOM 796 O O . GLN A 1 101 ? 0.399 12.972 8.002 1.00 94.75 101 GLN A O 1
ATOM 801 N N . PRO A 1 102 ? -1.006 14.030 9.395 1.00 95.62 102 PRO A N 1
ATOM 802 C CA . PRO A 1 102 ? -2.148 13.169 9.073 1.00 95.62 102 PRO A CA 1
ATOM 803 C C . PRO A 1 102 ? -2.641 13.280 7.633 1.00 95.62 102 PRO A C 1
ATOM 805 O O . PRO A 1 102 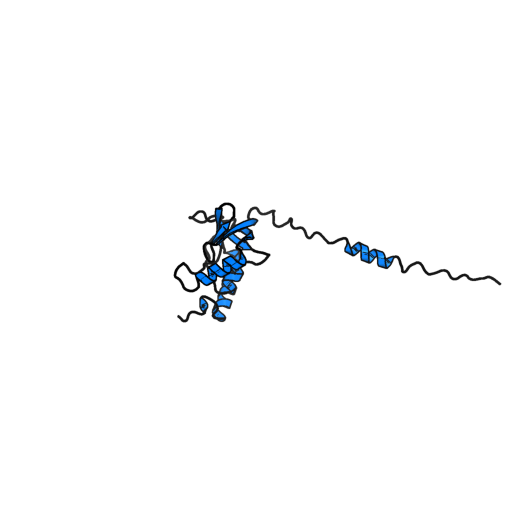? -3.309 12.370 7.145 1.00 95.62 102 PRO A O 1
ATOM 808 N N . LYS A 1 103 ? -2.366 14.403 6.961 1.00 96.81 103 LYS A N 1
ATOM 809 C CA . LYS A 1 103 ? -2.884 14.730 5.631 1.00 96.81 103 LYS A CA 1
ATOM 810 C C . LYS A 1 103 ? -1.768 15.169 4.690 1.00 96.81 103 LYS A C 1
ATOM 812 O O . LYS A 1 103 ? -0.845 15.877 5.092 1.00 96.81 103 LYS A O 1
ATOM 817 N N . ASP A 1 104 ? -1.883 14.792 3.423 1.00 95.75 104 ASP A N 1
ATOM 818 C CA . ASP A 1 104 ? -1.068 15.384 2.365 1.00 95.75 104 ASP A CA 1
ATOM 819 C C . ASP A 1 104 ? -1.692 16.675 1.807 1.00 95.75 104 ASP A C 1
ATOM 821 O O . ASP A 1 104 ? -2.796 17.078 2.180 1.00 95.75 104 ASP A O 1
ATOM 825 N N . LYS A 1 105 ? -0.988 17.319 0.868 1.00 95.69 105 LYS A N 1
ATOM 826 C CA . LYS A 1 105 ? -1.444 18.551 0.203 1.00 95.69 105 LYS A CA 1
ATOM 827 C C . LYS A 1 105 ? -2.736 18.395 -0.616 1.00 95.69 105 LYS A C 1
ATOM 829 O O . LYS A 1 105 ? -3.304 19.396 -1.032 1.00 95.69 105 LYS A O 1
ATOM 834 N N . TYR A 1 106 ? -3.180 17.164 -0.869 1.00 95.25 106 TYR A N 1
ATOM 835 C CA . TYR A 1 106 ? -4.406 16.847 -1.601 1.00 95.25 106 TYR A CA 1
ATOM 836 C C . TYR A 1 106 ? -5.568 16.484 -0.661 1.00 95.25 106 TYR A C 1
ATOM 838 O O . TYR A 1 106 ? -6.647 16.127 -1.128 1.00 95.25 106 TYR A O 1
ATOM 846 N N . GLY A 1 107 ? -5.364 16.538 0.661 1.00 96.50 107 GLY A N 1
ATOM 847 C CA . GLY A 1 107 ? -6.379 16.199 1.661 1.00 96.50 107 GLY A CA 1
ATOM 848 C C . GLY A 1 107 ? -6.554 14.694 1.909 1.00 96.50 107 GLY A C 1
ATOM 849 O O . GLY A 1 107 ? -7.462 14.293 2.652 1.00 96.50 107 GLY A O 1
ATOM 850 N N . ARG A 1 108 ? -5.685 13.842 1.347 1.00 98.31 108 ARG A N 1
ATOM 851 C CA . ARG A 1 108 ? -5.698 12.392 1.603 1.00 98.31 108 ARG A CA 1
ATOM 852 C C . ARG A 1 108 ? -5.087 12.106 2.968 1.00 98.31 108 ARG A C 1
ATOM 854 O O . ARG A 1 108 ? -4.090 12.716 3.343 1.00 98.31 108 ARG A O 1
ATOM 861 N N . THR A 1 109 ? -5.675 11.175 3.707 1.00 98.19 109 THR A N 1
ATOM 862 C CA . THR A 1 109 ? -5.116 10.683 4.967 1.00 98.19 109 THR A CA 1
ATOM 863 C C . THR A 1 109 ? -3.872 9.856 4.707 1.00 98.19 109 THR A C 1
ATOM 865 O O . THR A 1 109 ? -3.917 8.891 3.951 1.00 98.19 109 THR A O 1
ATOM 868 N N . LEU A 1 110 ? -2.770 10.219 5.349 1.00 97.88 110 LEU A N 1
ATOM 869 C CA . LEU A 1 110 ? -1.527 9.465 5.317 1.00 97.88 110 LEU A CA 1
ATOM 870 C C . LEU A 1 110 ? -1.572 8.387 6.397 1.00 97.88 110 LEU A C 1
ATOM 872 O O . LEU A 1 110 ? -1.722 8.695 7.581 1.00 97.88 110 LEU A O 1
ATOM 876 N N . GLY A 1 111 ? -1.428 7.123 6.005 1.00 97.25 111 GLY A N 1
ATOM 877 C CA . GLY A 1 111 ? -1.382 6.048 6.986 1.00 97.25 111 GLY A CA 1
ATOM 878 C C . GLY A 1 111 ? -0.855 4.714 6.484 1.00 97.25 111 GLY A C 1
ATOM 879 O O . GLY A 1 111 ? -0.518 4.524 5.315 1.00 97.25 111 GLY A O 1
ATOM 880 N N . TRP A 1 112 ? -0.781 3.786 7.423 1.00 98.19 112 TRP A N 1
ATOM 881 C CA . TRP A 1 112 ? -0.462 2.384 7.209 1.00 98.19 112 TRP A CA 1
ATOM 882 C C . TRP A 1 112 ? -1.736 1.554 7.365 1.00 98.19 112 TRP A C 1
ATOM 884 O O . TRP A 1 112 ? -2.569 1.854 8.226 1.00 98.19 112 TRP A O 1
ATOM 894 N N . VAL A 1 113 ? -1.898 0.530 6.529 1.00 98.50 113 VAL A N 1
ATOM 895 C CA . VAL A 1 113 ? -3.145 -0.240 6.448 1.00 98.50 113 VAL A CA 1
ATOM 896 C C . VAL A 1 113 ? -2.917 -1.692 6.842 1.00 98.50 113 VAL A C 1
ATOM 898 O O . VAL A 1 113 ? -2.007 -2.352 6.339 1.00 98.50 113 VAL A O 1
ATOM 901 N N . TRP A 1 114 ? -3.795 -2.197 7.709 1.00 98.62 114 TRP A N 1
ATOM 902 C CA . TRP A 1 114 ? -3.893 -3.608 8.063 1.00 98.62 114 TRP A CA 1
ATOM 903 C C . TRP A 1 114 ? -5.280 -4.138 7.730 1.00 98.62 114 TRP A C 1
ATOM 905 O O . TRP A 1 114 ? -6.281 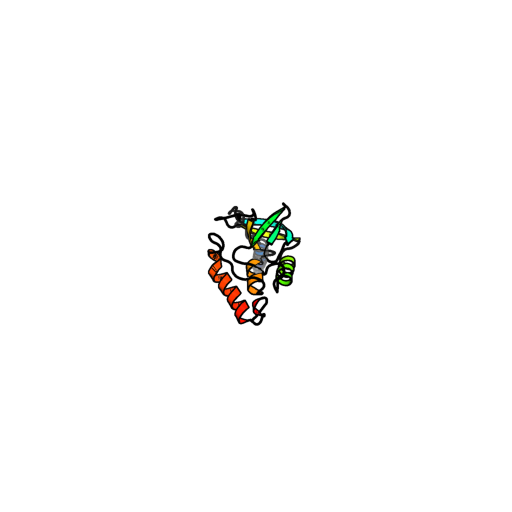-3.544 8.124 1.00 98.62 114 TRP A O 1
ATOM 915 N N . ALA A 1 115 ? -5.341 -5.282 7.059 1.00 98.00 115 ALA A N 1
ATOM 916 C CA . ALA A 1 115 ? -6.576 -6.019 6.808 1.00 98.00 115 ALA A CA 1
ATOM 917 C C . ALA A 1 115 ? -6.420 -7.424 7.390 1.00 98.00 115 ALA A C 1
ATOM 919 O O . ALA A 1 115 ? -5.452 -8.094 7.056 1.00 98.00 115 ALA A O 1
ATOM 920 N N . ASP A 1 116 ? -7.319 -7.867 8.271 1.00 94.69 116 ASP A N 1
ATOM 921 C CA . ASP A 1 116 ? -7.257 -9.209 8.881 1.00 94.69 116 ASP A CA 1
ATOM 922 C C . ASP A 1 116 ? -5.874 -9.538 9.498 1.00 94.69 116 ASP A C 1
ATOM 924 O O . ASP A 1 116 ? -5.312 -10.606 9.278 1.00 94.69 116 ASP A O 1
ATOM 928 N N . ALA A 1 117 ? -5.286 -8.575 10.222 1.00 93.56 117 ALA A N 1
ATOM 929 C CA . ALA A 1 117 ? -3.917 -8.611 10.770 1.00 93.56 117 ALA A CA 1
ATOM 930 C C . ALA A 1 117 ? -2.761 -8.636 9.739 1.00 93.56 117 ALA A C 1
ATOM 932 O O . ALA A 1 117 ? -1.592 -8.654 10.125 1.00 93.56 117 ALA A O 1
ATOM 933 N N . VAL A 1 118 ? -3.048 -8.549 8.438 1.00 97.88 118 VAL A N 1
ATOM 934 C CA . VAL A 1 118 ? -2.045 -8.479 7.366 1.00 97.88 118 VAL A CA 1
ATOM 935 C C . VAL A 1 118 ? -1.595 -7.028 7.132 1.00 97.88 118 VAL A C 1
ATOM 937 O O . VAL A 1 118 ? -2.442 -6.200 6.792 1.00 97.88 118 VAL A O 1
ATOM 940 N N . PRO A 1 119 ? -0.290 -6.693 7.249 1.00 98.25 119 PRO A N 1
ATOM 941 C CA . PRO A 1 119 ? 0.235 -5.359 6.942 1.00 98.25 119 PRO A CA 1
ATOM 942 C C . PRO A 1 119 ? 0.298 -5.133 5.423 1.00 98.25 119 PRO A C 1
ATOM 944 O O . PRO A 1 119 ? 1.240 -5.551 4.748 1.00 98.25 119 PRO A O 1
ATOM 947 N N . VAL A 1 120 ? -0.704 -4.453 4.869 1.00 98.75 120 VAL A N 1
ATOM 948 C CA . VAL A 1 120 ? -0.915 -4.317 3.416 1.00 98.75 120 VAL A CA 1
ATOM 949 C C . VAL A 1 120 ? 0.271 -3.639 2.729 1.00 98.75 120 VAL A C 1
ATOM 951 O O . VAL A 1 120 ? 0.732 -4.116 1.693 1.00 98.75 120 VAL A O 1
ATOM 954 N N . ASN A 1 121 ? 0.817 -2.573 3.326 1.00 98.50 121 ASN A N 1
ATOM 955 C CA . ASN A 1 121 ? 1.977 -1.871 2.774 1.00 98.50 121 ASN A CA 1
ATOM 956 C C . ASN A 1 121 ? 3.189 -2.808 2.602 1.00 98.50 121 ASN A C 1
ATOM 958 O O . ASN A 1 121 ? 3.872 -2.793 1.579 1.00 98.50 121 ASN A O 1
ATOM 962 N N . GLU A 1 122 ? 3.451 -3.639 3.613 1.00 98.62 122 GLU A N 1
ATOM 963 C CA . GLU A 1 122 ? 4.592 -4.555 3.626 1.00 98.62 122 GLU A CA 1
ATOM 964 C C . GLU A 1 122 ? 4.397 -5.694 2.621 1.00 98.62 122 GLU A C 1
ATOM 966 O O . GLU A 1 122 ? 5.348 -6.070 1.937 1.00 98.62 122 GLU A O 1
ATOM 971 N N . VAL A 1 123 ? 3.167 -6.198 2.467 1.00 98.75 123 VAL A N 1
ATOM 972 C CA . VAL A 1 123 ? 2.833 -7.202 1.445 1.00 98.75 123 VAL A CA 1
ATOM 973 C C . VAL A 1 123 ? 3.118 -6.676 0.041 1.00 98.75 123 VAL A C 1
ATOM 975 O O . VAL A 1 123 ? 3.783 -7.356 -0.735 1.00 98.75 123 VAL A O 1
ATOM 978 N N . LEU A 1 124 ? 2.682 -5.456 -0.280 1.00 98.81 124 LEU A N 1
ATOM 979 C CA . LEU A 1 124 ? 2.875 -4.880 -1.615 1.00 98.81 124 LEU A CA 1
ATOM 980 C C . LEU A 1 124 ? 4.359 -4.651 -1.943 1.00 98.81 124 LEU A C 1
ATOM 982 O O . LEU A 1 124 ? 4.791 -4.931 -3.062 1.00 98.81 124 LEU A O 1
ATOM 986 N N . LEU A 1 125 ? 5.164 -4.224 -0.964 1.00 98.69 125 LEU A N 1
ATOM 987 C CA . LEU A 1 125 ? 6.623 -4.143 -1.113 1.00 98.69 125 LEU A CA 1
ATOM 988 C C . LEU A 1 125 ? 7.254 -5.528 -1.299 1.00 98.69 125 LEU A C 1
ATOM 990 O O . LEU A 1 125 ? 8.051 -5.727 -2.216 1.00 98.69 125 LEU A O 1
ATOM 994 N N . LYS A 1 126 ? 6.868 -6.497 -0.460 1.00 98.62 126 LYS A N 1
ATOM 995 C CA . LYS A 1 126 ? 7.380 -7.875 -0.493 1.00 98.62 126 LYS A CA 1
ATOM 996 C C . LYS A 1 126 ? 7.042 -8.601 -1.790 1.00 98.62 126 LYS A C 1
ATOM 998 O O . LYS A 1 126 ? 7.791 -9.482 -2.192 1.00 98.62 126 LYS A O 1
ATOM 1003 N N . GLU A 1 127 ? 5.928 -8.267 -2.430 1.00 98.69 127 GLU A N 1
ATOM 1004 C CA . GLU A 1 127 ? 5.508 -8.837 -3.713 1.00 98.69 127 GLU A CA 1
ATOM 1005 C C . GLU A 1 127 ? 6.085 -8.066 -4.920 1.00 98.69 127 GLU A C 1
ATOM 1007 O O . GLU A 1 127 ? 5.834 -8.428 -6.068 1.00 98.69 127 GLU A O 1
ATOM 1012 N N . GLY A 1 128 ? 6.900 -7.029 -4.682 1.00 98.50 128 GLY A N 1
ATOM 1013 C CA . GLY A 1 128 ? 7.511 -6.218 -5.737 1.00 98.50 128 GLY A CA 1
ATOM 1014 C C . GLY A 1 128 ? 6.507 -5.356 -6.505 1.00 98.50 128 GLY A C 1
ATOM 1015 O O . GLY A 1 128 ? 6.772 -4.994 -7.649 1.00 98.50 128 GLY A O 1
ATOM 1016 N N . LEU A 1 129 ? 5.356 -5.053 -5.901 1.00 98.75 129 LEU A N 1
ATOM 1017 C CA . LEU A 1 129 ? 4.277 -4.252 -6.488 1.00 98.75 129 LEU A CA 1
ATOM 1018 C C . LEU A 1 129 ? 4.343 -2.775 -6.081 1.00 98.75 129 LEU A C 1
ATOM 1020 O O . LEU A 1 129 ? 3.585 -1.967 -6.607 1.00 98.75 129 LEU A O 1
ATOM 1024 N N . ALA A 1 130 ? 5.258 -2.422 -5.179 1.00 98.56 130 ALA A N 1
ATOM 1025 C CA . ALA A 1 130 ? 5.554 -1.056 -4.772 1.00 98.56 130 ALA A CA 1
ATOM 1026 C C . ALA A 1 130 ? 7.072 -0.838 -4.650 1.00 98.56 130 ALA A C 1
ATOM 1028 O O . ALA A 1 130 ? 7.839 -1.781 -4.431 1.00 98.56 130 ALA A O 1
ATOM 1029 N N . LYS A 1 131 ? 7.502 0.420 -4.755 1.00 98.31 131 LYS A N 1
ATOM 1030 C CA . LYS A 1 131 ? 8.848 0.902 -4.412 1.00 98.31 131 LYS A CA 1
ATOM 1031 C C . LYS A 1 131 ? 8.794 1.658 -3.092 1.00 98.31 131 LYS A C 1
ATOM 1033 O O . LYS A 1 131 ? 7.733 2.139 -2.695 1.00 98.31 131 LYS A O 1
ATOM 1038 N N . THR A 1 132 ? 9.928 1.798 -2.411 1.00 97.62 132 THR A N 1
ATOM 1039 C CA . THR A 1 132 ? 9.976 2.649 -1.218 1.00 97.62 132 THR A CA 1
ATOM 1040 C C . THR A 1 132 ? 9.949 4.128 -1.593 1.00 97.62 132 THR A C 1
ATOM 1042 O O . THR A 1 132 ? 10.631 4.562 -2.518 1.00 97.62 132 THR A O 1
ATOM 1045 N N . LEU A 1 133 ? 9.163 4.913 -0.853 1.00 95.62 133 LEU A N 1
ATOM 1046 C CA . LEU A 1 133 ? 9.075 6.365 -0.999 1.00 95.62 133 LEU A CA 1
ATOM 1047 C C . LEU A 1 133 ? 8.977 7.000 0.388 1.00 95.62 133 LEU A C 1
ATOM 1049 O O . LEU A 1 133 ? 7.950 6.913 1.059 1.00 95.62 133 LEU A O 1
ATOM 1053 N N . MET A 1 134 ? 10.068 7.622 0.834 1.00 92.56 134 MET A N 1
ATOM 1054 C CA . MET A 1 134 ? 10.178 8.194 2.178 1.00 92.56 134 MET A CA 1
ATOM 1055 C C . MET A 1 134 ? 10.042 9.711 2.111 1.00 92.56 134 MET A C 1
ATOM 1057 O O . MET A 1 134 ? 10.963 10.395 1.670 1.00 92.56 134 MET A O 1
ATOM 1061 N N . ILE A 1 135 ? 8.903 10.221 2.575 1.00 89.62 135 ILE A N 1
ATOM 1062 C CA . ILE A 1 135 ? 8.605 11.654 2.642 1.00 89.62 135 ILE A CA 1
ATOM 1063 C C . ILE A 1 135 ? 8.430 12.026 4.123 1.00 89.62 135 ILE A C 1
ATOM 1065 O O . ILE A 1 135 ? 7.408 11.664 4.709 1.00 89.62 135 ILE A O 1
ATOM 1069 N N . PRO A 1 136 ? 9.415 12.703 4.747 1.00 90.38 136 PRO A N 1
ATOM 1070 C CA . PRO A 1 136 ? 9.316 13.156 6.133 1.00 90.38 136 PRO A CA 1
ATOM 1071 C C . PRO A 1 136 ? 8.093 14.061 6.371 1.00 90.38 136 PRO A C 1
ATOM 1073 O O . PRO A 1 136 ? 7.697 14.778 5.454 1.00 90.38 136 PRO A O 1
ATOM 1076 N N . PRO A 1 137 ? 7.523 14.072 7.591 1.00 92.50 137 PRO A N 1
ATOM 1077 C CA . PRO A 1 137 ? 7.965 13.338 8.782 1.00 92.50 137 PRO A CA 1
ATOM 1078 C C . PRO A 1 137 ? 7.487 11.874 8.816 1.00 92.50 137 PRO A C 1
ATOM 1080 O O . PRO A 1 137 ? 8.014 11.064 9.580 1.00 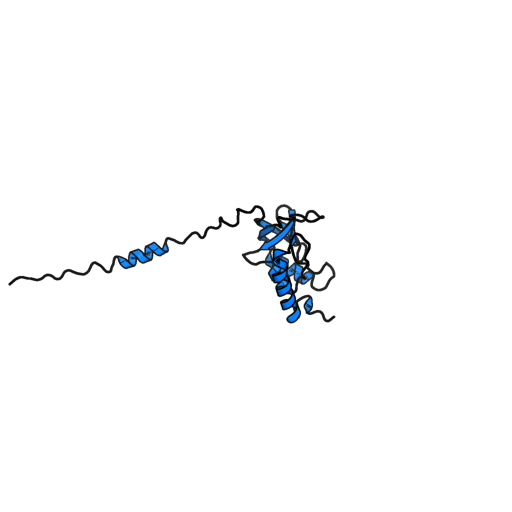92.50 137 PRO A O 1
ATOM 1083 N N . CYS A 1 138 ? 6.521 11.511 7.971 1.00 91.56 138 CYS A N 1
ATOM 1084 C CA . CYS A 1 138 ? 5.932 10.176 7.940 1.00 91.56 138 CYS A CA 1
ATOM 1085 C C . CYS A 1 138 ? 6.887 9.125 7.342 1.00 91.56 138 CYS A C 1
ATOM 1087 O O . CYS A 1 138 ? 7.781 9.417 6.552 1.00 91.56 138 CYS A O 1
ATOM 1089 N N . GLY A 1 139 ? 6.716 7.853 7.712 1.00 86.94 139 GLY A N 1
ATOM 1090 C CA . GLY A 1 139 ? 7.462 6.742 7.096 1.00 86.94 139 GLY A CA 1
ATOM 1091 C C . GLY A 1 139 ? 8.874 6.501 7.638 1.00 86.94 139 GLY A C 1
ATOM 1092 O O . GLY A 1 139 ? 9.364 5.376 7.535 1.00 86.94 139 GLY A O 1
ATOM 1093 N N . LEU A 1 140 ? 9.505 7.482 8.297 1.00 90.38 140 LEU A N 1
ATOM 1094 C CA . LEU A 1 140 ? 10.892 7.369 8.779 1.00 90.38 140 LEU A CA 1
ATOM 1095 C C . LEU A 1 140 ? 11.123 6.162 9.702 1.00 90.38 140 LEU A C 1
ATOM 1097 O O . LEU A 1 140 ? 12.112 5.449 9.539 1.00 90.38 140 LEU A O 1
ATOM 1101 N N . LYS A 1 141 ? 10.172 5.872 10.601 1.00 89.75 141 LYS A N 1
ATOM 1102 C CA . LYS A 1 141 ? 10.220 4.717 11.520 1.00 89.75 141 LYS A CA 1
ATOM 1103 C C . LYS A 1 141 ? 10.260 3.364 10.789 1.00 89.75 141 LYS A C 1
ATOM 1105 O O . LYS A 1 141 ? 10.816 2.408 11.312 1.00 89.75 141 LYS A O 1
ATOM 1110 N N . LYS A 1 142 ? 9.706 3.284 9.573 1.00 94.19 142 LYS A N 1
ATOM 1111 C CA . LYS A 1 142 ? 9.630 2.064 8.748 1.00 94.19 142 LYS A CA 1
ATOM 1112 C C . LYS A 1 142 ? 10.716 1.988 7.668 1.00 94.19 142 LYS A C 1
ATOM 1114 O O . LYS A 1 142 ? 10.819 0.969 6.989 1.00 94.19 142 LYS A O 1
ATOM 1119 N N . LYS A 1 143 ? 11.558 3.023 7.521 1.00 94.50 143 LYS A N 1
ATOM 1120 C CA . LYS A 1 143 ? 12.542 3.151 6.430 1.00 94.50 143 LYS A CA 1
ATOM 1121 C C . LYS A 1 143 ? 13.414 1.909 6.251 1.00 94.50 143 LYS A C 1
ATOM 1123 O O . LYS A 1 143 ? 13.559 1.422 5.134 1.00 94.50 143 LYS A O 1
ATOM 1128 N N . LYS A 1 144 ? 13.984 1.394 7.345 1.00 97.06 144 LYS A N 1
ATOM 1129 C CA . LYS A 1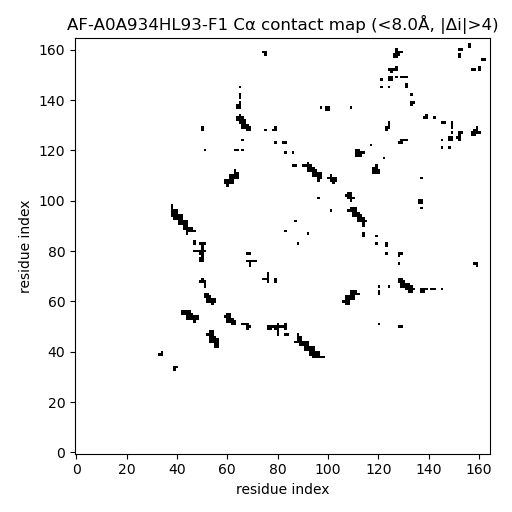 144 ? 14.884 0.231 7.312 1.00 97.06 144 LYS A CA 1
ATOM 1130 C C . LYS A 1 144 ? 14.159 -1.047 6.886 1.00 97.06 144 LYS A C 1
ATOM 1132 O O . LYS A 1 144 ? 14.675 -1.785 6.053 1.00 97.06 144 LYS A O 1
ATOM 1137 N N . ASP A 1 145 ? 12.971 -1.295 7.432 1.00 97.31 145 ASP A N 1
ATOM 1138 C CA . ASP A 1 145 ? 12.195 -2.496 7.114 1.00 97.31 145 ASP A CA 1
ATOM 1139 C C . ASP A 1 145 ? 11.710 -2.484 5.669 1.00 97.31 145 ASP A C 1
ATOM 1141 O O . ASP A 1 145 ? 11.856 -3.471 4.955 1.00 97.31 145 ASP A O 1
ATOM 1145 N N . TYR A 1 146 ? 11.205 -1.345 5.206 1.00 98.31 146 TYR A N 1
ATOM 1146 C CA . TYR A 1 146 ? 10.717 -1.201 3.841 1.00 98.31 146 TYR A CA 1
ATOM 1147 C C . TYR A 1 146 ? 11.845 -1.343 2.816 1.00 98.31 146 TYR A C 1
ATOM 1149 O O . TYR A 1 146 ? 11.672 -2.023 1.806 1.00 98.31 146 TYR A O 1
ATOM 1157 N N . ALA A 1 147 ? 13.020 -0.772 3.100 1.00 98.19 147 ALA A N 1
ATOM 1158 C CA . ALA A 1 147 ? 14.200 -0.948 2.258 1.00 98.19 147 ALA A CA 1
ATOM 1159 C C . ALA A 1 147 ? 14.645 -2.420 2.189 1.00 98.19 147 ALA A C 1
ATOM 1161 O O . ALA A 1 147 ? 15.043 -2.891 1.124 1.00 98.19 147 ALA A O 1
ATOM 1162 N N . ARG A 1 148 ? 14.545 -3.163 3.303 1.00 98.56 148 ARG A N 1
ATOM 1163 C CA . ARG A 1 148 ? 14.817 -4.608 3.327 1.00 98.56 148 ARG A CA 1
ATOM 1164 C C . ARG A 1 148 ? 13.840 -5.368 2.426 1.00 98.56 148 ARG A C 1
ATOM 1166 O O . ARG A 1 148 ? 14.296 -6.112 1.565 1.00 98.56 148 ARG A O 1
ATOM 1173 N N . LEU A 1 149 ? 12.534 -5.132 2.569 1.00 98.62 149 LEU A N 1
ATOM 1174 C CA . LEU A 1 149 ? 11.498 -5.782 1.752 1.00 98.62 149 LEU A CA 1
ATOM 1175 C C . LEU A 1 149 ? 11.683 -5.510 0.253 1.00 98.62 149 LEU A C 1
ATOM 1177 O O . LEU A 1 149 ? 11.617 -6.426 -0.563 1.00 98.62 149 LEU A O 1
ATOM 1181 N N . GLU A 1 150 ? 11.970 -4.260 -0.114 1.00 98.38 150 GLU A N 1
ATOM 1182 C CA . GLU A 1 150 ? 12.241 -3.901 -1.506 1.00 98.38 150 GLU A CA 1
ATOM 1183 C C . GLU A 1 150 ? 13.514 -4.587 -2.032 1.00 98.38 150 GLU A C 1
ATOM 1185 O O . GLU A 1 150 ? 13.538 -5.058 -3.167 1.00 98.38 150 GLU A O 1
ATOM 1190 N N . SER A 1 151 ? 14.570 -4.673 -1.217 1.00 98.44 151 SER A N 1
ATOM 1191 C CA . SER A 1 151 ? 15.816 -5.362 -1.581 1.00 98.44 151 SER A CA 1
ATOM 1192 C C . SER A 1 151 ? 15.603 -6.862 -1.817 1.00 98.44 151 SER A C 1
ATOM 1194 O O . SER A 1 151 ? 16.098 -7.412 -2.802 1.00 98.44 151 SER A O 1
ATOM 1196 N N . GLU A 1 152 ? 14.808 -7.521 -0.971 1.00 98.50 152 GLU A N 1
ATOM 1197 C CA . GLU A 1 152 ? 14.412 -8.924 -1.152 1.00 98.50 152 GLU A CA 1
ATOM 1198 C C . GLU A 1 152 ? 13.606 -9.129 -2.443 1.00 98.50 152 GLU A C 1
ATOM 1200 O O . GLU A 1 152 ? 13.808 -10.108 -3.164 1.00 98.50 152 GLU A O 1
ATOM 1205 N N . ALA A 1 153 ? 12.718 -8.189 -2.776 1.00 98.25 153 ALA A N 1
ATOM 1206 C CA . ALA A 1 153 ? 11.970 -8.230 -4.025 1.00 98.25 153 ALA A CA 1
ATOM 1207 C C . ALA A 1 153 ? 12.885 -8.037 -5.253 1.00 98.25 153 ALA A C 1
ATOM 1209 O O . ALA A 1 153 ? 12.756 -8.742 -6.259 1.00 98.25 153 ALA A O 1
ATOM 1210 N N . LYS A 1 154 ? 13.863 -7.129 -5.158 1.00 97.88 154 LYS A N 1
ATOM 1211 C CA . LYS A 1 154 ? 14.875 -6.897 -6.200 1.00 97.88 154 LYS A CA 1
ATOM 1212 C C . LYS A 1 154 ? 15.740 -8.125 -6.449 1.00 97.88 154 LYS A C 1
ATOM 1214 O O . LYS A 1 154 ? 15.896 -8.528 -7.600 1.00 97.88 154 LYS A O 1
ATOM 1219 N N . SER A 1 155 ? 16.284 -8.732 -5.393 1.00 98.00 155 SER A N 1
ATOM 1220 C CA . SER A 1 155 ? 17.193 -9.881 -5.515 1.00 98.00 155 SER A CA 1
ATOM 1221 C C . SER A 1 155 ? 16.512 -11.093 -6.153 1.00 98.00 155 SER A C 1
ATOM 1223 O O . SER A 1 155 ? 17.136 -11.831 -6.913 1.00 98.00 155 SER A O 1
ATOM 1225 N N . ARG A 1 156 ? 15.206 -11.249 -5.913 1.00 97.94 156 ARG A N 1
ATOM 1226 C CA . ARG A 1 156 ? 14.373 -12.315 -6.482 1.00 97.94 156 ARG A CA 1
ATOM 1227 C C . ARG A 1 156 ? 13.745 -11.962 -7.832 1.00 97.94 156 ARG A C 1
ATOM 1229 O O . ARG A 1 156 ? 13.063 -12.811 -8.399 1.00 97.94 156 ARG A O 1
ATOM 1236 N N . ARG A 1 157 ? 13.958 -10.742 -8.343 1.00 97.19 157 ARG A N 1
ATOM 1237 C CA . ARG A 1 157 ? 13.387 -10.239 -9.606 1.00 97.19 157 ARG A CA 1
ATOM 1238 C C . ARG A 1 157 ? 11.866 -10.412 -9.696 1.00 97.19 157 ARG A C 1
ATOM 1240 O O . ARG A 1 157 ? 11.347 -10.859 -10.714 1.00 97.19 157 ARG A O 1
ATOM 1247 N N . ILE A 1 158 ? 11.147 -10.075 -8.627 1.00 97.38 158 ILE A N 1
ATOM 1248 C CA . ILE A 1 158 ? 9.679 -10.173 -8.581 1.00 97.38 158 ILE A CA 1
ATOM 1249 C C . ILE A 1 158 ? 9.009 -8.834 -8.905 1.00 97.38 158 ILE A C 1
ATOM 1251 O O . ILE A 1 158 ? 9.572 -7.767 -8.655 1.00 97.38 158 ILE A O 1
ATOM 1255 N N . GLY A 1 159 ? 7.791 -8.894 -9.448 1.00 97.25 159 GLY A N 1
ATOM 1256 C CA . GLY A 1 159 ? 6.988 -7.712 -9.766 1.00 97.25 159 GLY A CA 1
ATOM 1257 C C . GLY A 1 159 ? 7.733 -6.739 -10.683 1.00 97.25 159 GLY A C 1
ATOM 1258 O O . GLY A 1 159 ? 8.349 -7.154 -11.668 1.00 97.25 159 GLY A O 1
ATOM 1259 N N . ILE A 1 160 ? 7.746 -5.457 -10.314 1.00 97.56 160 ILE A N 1
ATOM 1260 C CA . ILE A 1 160 ? 8.423 -4.370 -11.043 1.00 97.56 160 ILE A CA 1
ATOM 1261 C C . ILE A 1 160 ? 9.903 -4.700 -11.320 1.00 97.56 160 ILE A C 1
ATOM 1263 O O . ILE A 1 160 ? 10.460 -4.275 -12.331 1.00 97.56 160 ILE A O 1
ATOM 1267 N N . TRP A 1 161 ? 10.545 -5.491 -10.456 1.00 97.50 161 TRP A N 1
ATOM 1268 C CA . TRP A 1 161 ? 11.960 -5.862 -10.559 1.00 97.50 161 TRP A CA 1
ATOM 1269 C C . TRP A 1 161 ? 12.243 -7.009 -11.539 1.00 97.50 161 TRP A C 1
ATOM 1271 O O . TRP A 1 161 ? 13.405 -7.353 -11.749 1.00 97.50 161 TRP A O 1
ATOM 1281 N N . SER A 1 162 ? 11.207 -7.606 -12.136 1.00 96.69 162 SER A N 1
ATOM 1282 C CA . SER A 1 162 ? 11.342 -8.598 -13.214 1.00 96.69 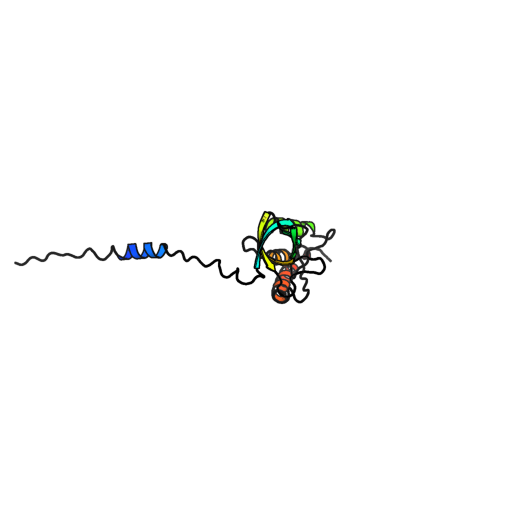162 SER A CA 1
ATOM 1283 C C . SER A 1 162 ? 11.631 -7.965 -14.580 1.00 96.69 162 SER A C 1
ATOM 1285 O O . SER A 1 162 ? 12.104 -8.647 -15.492 1.00 96.69 162 SER A O 1
ATOM 1287 N N . LEU A 1 163 ? 11.372 -6.661 -14.721 1.00 91.69 163 LEU A N 1
ATOM 1288 C CA . LEU A 1 163 ? 11.643 -5.914 -15.941 1.00 91.69 163 LEU A CA 1
ATOM 1289 C C . LEU A 1 163 ? 13.152 -5.888 -16.195 1.00 91.69 163 LEU A C 1
ATOM 1291 O O . LEU A 1 163 ? 13.927 -5.421 -15.356 1.00 91.69 163 LEU A O 1
ATOM 1295 N N . ARG A 1 164 ? 13.574 -6.377 -17.364 1.00 78.38 164 ARG A N 1
ATOM 1296 C CA . ARG A 1 164 ? 14.945 -6.160 -17.831 1.00 78.38 164 ARG A CA 1
ATOM 1297 C C . ARG A 1 164 ? 15.085 -4.678 -18.169 1.00 78.38 164 ARG A C 1
ATOM 1299 O O . ARG A 1 164 ? 14.275 -4.151 -18.927 1.00 78.38 164 ARG A O 1
ATOM 1306 N N . ARG A 1 165 ? 16.065 -4.028 -17.549 1.00 62.31 165 ARG A N 1
ATOM 1307 C CA . ARG A 1 165 ? 16.514 -2.692 -17.941 1.00 62.31 165 ARG A CA 1
ATOM 1308 C C . ARG A 1 165 ? 17.548 -2.806 -19.042 1.00 62.31 165 ARG A C 1
ATOM 1310 O O . ARG A 1 165 ? 18.318 -3.792 -18.988 1.00 62.31 165 ARG A O 1
#

Mean predicted aligned error: 11.11 Å